Protein AF-A0A934HAX7-F1 (afdb_monomer)

Nearest PDB structures (foldseek):
  3m83-assembly1_F  TM=8.951E-01  e=2.750E-06  Thermotoga maritima
  5gma-assembly1_E  TM=8.912E-01  e=4.138E-06  Thermotoga maritima MSB8
  5gma-assembly1_D  TM=8.981E-01  e=5.434E-06  Thermotoga maritima MSB8
  3m81-assembly1_A  TM=9.028E-01  e=5.076E-06  Thermotoga maritima
  5jib-assembly1_A  TM=9.112E-01  e=6.666E-06  Thermotoga maritima MSB8

Structure (mmCIF, N/CA/C/O backbone):
data_AF-A0A934HAX7-F1
#
_entry.id   AF-A0A934HAX7-F1
#
loop_
_atom_site.group_PDB
_atom_site.id
_atom_site.type_symbol
_atom_site.label_atom_id
_atom_site.label_alt_id
_atom_site.label_comp_id
_atom_site.label_asym_id
_atom_site.label_entity_id
_atom_site.label_seq_id
_atom_site.pdbx_PDB_ins_code
_atom_site.Cartn_x
_atom_site.Cartn_y
_atom_site.Cartn_z
_atom_site.occupancy
_atom_site.B_iso_or_equiv
_atom_site.auth_seq_id
_atom_site.auth_comp_id
_atom_site.auth_asym_id
_atom_site.auth_atom_id
_atom_site.pdbx_PDB_model_num
ATOM 1 N N . MET A 1 1 ? -3.101 7.735 32.257 1.00 61.12 1 MET A N 1
ATOM 2 C CA . MET A 1 1 ? -4.503 8.176 32.103 1.00 61.12 1 MET A CA 1
ATOM 3 C C . MET A 1 1 ? -5.210 7.177 31.205 1.00 61.12 1 MET A C 1
ATOM 5 O O . MET A 1 1 ? -4.554 6.714 30.278 1.00 61.12 1 MET A O 1
ATOM 9 N N . PRO A 1 2 ? -6.465 6.794 31.480 1.00 80.88 2 PRO A N 1
ATOM 10 C CA . PRO A 1 2 ? -7.209 5.939 30.561 1.00 80.88 2 PRO A CA 1
ATOM 11 C C . PRO A 1 2 ? -7.458 6.684 29.242 1.00 80.88 2 PRO A C 1
ATOM 13 O O . PRO A 1 2 ? -7.735 7.883 29.253 1.00 80.88 2 PRO A O 1
ATOM 16 N N . PHE A 1 3 ? -7.321 5.978 28.122 1.00 84.12 3 PHE A N 1
ATOM 17 C CA . PHE A 1 3 ? -7.703 6.474 26.801 1.00 84.12 3 PHE A CA 1
ATOM 18 C C . PHE A 1 3 ? -9.226 6.352 26.664 1.00 84.12 3 PHE A C 1
ATOM 20 O O 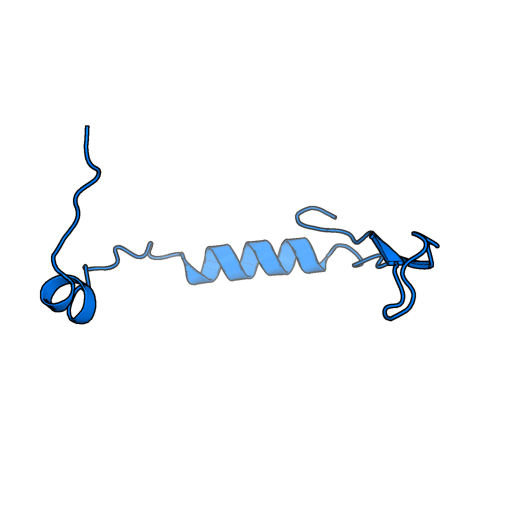. PHE A 1 3 ? -9.778 5.300 26.985 1.00 84.12 3 PHE A O 1
ATOM 27 N N . PHE A 1 4 ? -9.897 7.422 26.242 1.00 90.62 4 PHE A N 1
ATOM 28 C CA . PHE A 1 4 ? -11.345 7.466 26.042 1.00 90.62 4 PHE A CA 1
ATOM 29 C C . PHE A 1 4 ? -11.658 7.992 24.639 1.00 90.62 4 PHE A C 1
ATOM 31 O O . PHE A 1 4 ? -10.902 8.794 24.096 1.00 90.62 4 PHE A O 1
ATOM 38 N N . ASP A 1 5 ? -12.772 7.531 24.081 1.00 95.31 5 ASP A N 1
ATOM 39 C CA . ASP A 1 5 ? -13.294 7.898 22.763 1.00 95.31 5 ASP A CA 1
ATOM 40 C C . ASP A 1 5 ? -14.833 7.980 22.851 1.00 95.31 5 ASP A C 1
ATOM 42 O O . ASP A 1 5 ? -15.403 7.831 23.938 1.00 95.31 5 ASP A O 1
ATOM 46 N N . MET A 1 6 ? -15.502 8.206 21.722 1.00 95.56 6 MET A N 1
ATOM 47 C CA . MET A 1 6 ? -16.943 8.042 21.556 1.00 95.56 6 MET A CA 1
ATOM 48 C C . MET A 1 6 ? -17.403 6.638 21.984 1.00 95.56 6 MET A C 1
ATOM 50 O O . MET A 1 6 ? -16.666 5.651 21.902 1.00 95.56 6 MET A O 1
ATOM 54 N N . SER A 1 7 ?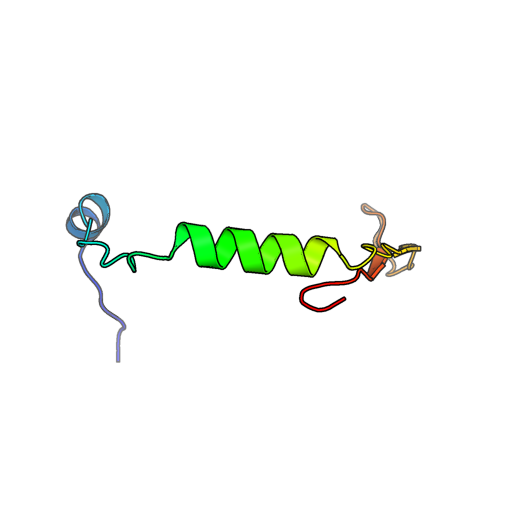 -18.654 6.534 22.425 1.00 96.12 7 SER A N 1
ATOM 55 C CA . SER A 1 7 ? -19.292 5.246 22.692 1.00 96.12 7 SER A CA 1
ATOM 56 C C . SER A 1 7 ? -19.426 4.408 21.414 1.00 96.12 7 SER A C 1
ATOM 58 O O . SER A 1 7 ? -19.386 4.918 20.295 1.00 96.12 7 SER A O 1
ATOM 60 N N . LEU A 1 8 ? -19.631 3.095 21.567 1.00 95.50 8 LEU A N 1
ATOM 61 C CA . LEU A 1 8 ? -19.827 2.190 20.430 1.00 95.50 8 LEU A CA 1
ATOM 62 C C . LEU A 1 8 ? -20.991 2.631 19.523 1.00 95.50 8 LEU A C 1
ATOM 64 O O . LEU A 1 8 ? -20.874 2.556 18.303 1.00 95.50 8 LEU A O 1
ATOM 68 N N . GLU A 1 9 ? -22.094 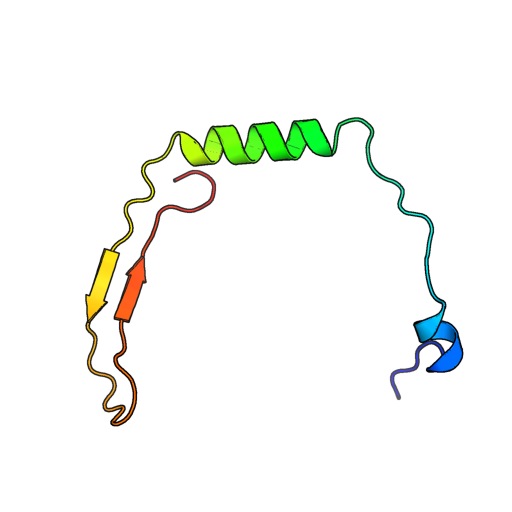3.094 20.113 1.00 97.44 9 GLU A N 1
ATOM 69 C CA . GLU A 1 9 ? -23.280 3.560 19.383 1.00 97.44 9 GLU A CA 1
ATOM 70 C C . GLU A 1 9 ? -22.982 4.830 18.568 1.00 97.44 9 GLU A C 1
ATOM 72 O O . GLU A 1 9 ? -23.356 4.941 17.397 1.00 97.44 9 GLU A O 1
ATOM 77 N N . GLU A 1 10 ? -22.224 5.761 19.149 1.00 97.00 10 GLU A N 1
ATOM 78 C CA . GLU A 1 10 ? -21.761 6.966 18.459 1.00 97.00 10 GLU A CA 1
ATOM 79 C C . GLU A 1 10 ? -20.789 6.614 17.320 1.00 97.00 10 GLU A C 1
ATOM 81 O O . GLU A 1 10 ? -20.963 7.093 16.201 1.00 97.00 10 GLU A O 1
ATOM 86 N N . LEU A 1 11 ? -19.828 5.709 17.545 1.00 97.38 11 LEU A N 1
ATOM 87 C CA . LEU A 1 11 ? -18.872 5.275 16.516 1.00 97.38 11 LEU A CA 1
ATOM 88 C C . LEU A 1 11 ? -19.541 4.570 15.330 1.00 97.38 11 LEU A C 1
ATOM 90 O O . LEU A 1 11 ? -19.107 4.745 14.193 1.00 97.38 11 LEU A O 1
ATOM 94 N N . GLN A 1 12 ? -20.607 3.800 15.559 1.00 97.81 12 GLN A N 1
ATOM 95 C CA . GLN A 1 12 ? -21.350 3.127 14.484 1.00 97.81 12 GLN A CA 1
ATOM 96 C C . GLN A 1 12 ? -22.016 4.107 13.511 1.00 97.81 12 GLN A C 1
ATOM 98 O O . GLN A 1 12 ? -22.191 3.784 12.335 1.00 97.81 12 GLN A O 1
ATOM 103 N N . SER A 1 13 ? -22.394 5.291 13.994 1.00 97.44 13 SER A N 1
ATOM 104 C CA . SER A 1 13 ? -23.051 6.331 13.194 1.00 97.44 13 SER A CA 1
ATOM 105 C C . SER A 1 13 ? -22.112 7.471 12.789 1.00 97.44 13 SER A C 1
ATOM 107 O O . SER A 1 13 ? -22.493 8.333 11.992 1.00 97.44 13 SER A O 1
ATOM 109 N N . TYR A 1 14 ? -20.875 7.471 13.291 1.00 97.12 14 TYR A N 1
ATOM 110 C CA . TYR A 1 14 ? -19.911 8.534 13.064 1.00 97.12 14 TYR A CA 1
ATOM 111 C C . TYR A 1 14 ? -19.495 8.625 11.590 1.00 97.12 14 TYR A C 1
ATOM 113 O O . TYR A 1 14 ? -18.810 7.762 11.039 1.00 97.12 14 TYR A O 1
ATOM 121 N N . LYS A 1 15 ? -19.904 9.718 10.940 1.00 97.31 15 LYS A N 1
ATOM 122 C CA . LYS A 1 15 ? -19.595 10.018 9.538 1.00 97.31 15 LYS A CA 1
ATOM 123 C C . LYS A 1 15 ? -19.281 11.509 9.378 1.00 97.31 15 LYS A C 1
ATOM 125 O O . LYS A 1 15 ? -20.161 12.279 8.985 1.00 97.31 15 LYS A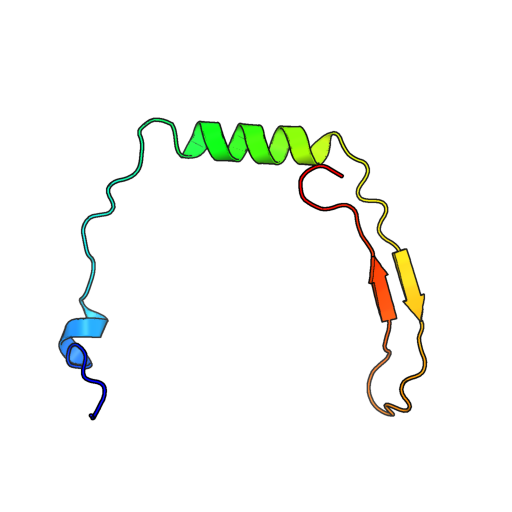 O 1
ATOM 130 N N . PRO A 1 16 ? -18.052 11.946 9.705 1.00 96.62 16 PRO A N 1
ATOM 131 C CA . PRO A 1 16 ? -17.676 13.345 9.572 1.00 96.62 16 PRO A CA 1
ATOM 132 C C . PRO A 1 16 ? -17.684 13.773 8.099 1.00 96.62 16 PRO A C 1
ATOM 134 O O . PRO A 1 16 ? -17.520 12.957 7.185 1.00 96.62 16 PRO A O 1
ATOM 137 N N . ALA A 1 17 ? -17.854 15.073 7.863 1.00 96.81 17 ALA A N 1
ATOM 138 C CA . ALA A 1 17 ? -17.672 15.640 6.533 1.00 96.81 17 ALA A CA 1
ATOM 139 C C . ALA A 1 17 ? -16.226 15.415 6.060 1.00 96.81 17 ALA A C 1
ATOM 141 O O . ALA A 1 17 ? -15.282 15.552 6.838 1.00 96.81 17 ALA A O 1
ATOM 142 N N . ARG A 1 18 ? -16.056 15.082 4.777 1.00 95.69 18 ARG A N 1
ATOM 143 C CA . ARG A 1 18 ? -14.742 14.881 4.156 1.00 95.69 18 ARG A CA 1
ATOM 144 C C . ARG A 1 18 ? -14.393 16.122 3.330 1.00 95.69 18 ARG A C 1
ATOM 146 O O . ARG A 1 18 ? -14.992 16.291 2.268 1.00 95.69 18 ARG A O 1
ATOM 153 N N . PRO A 1 19 ? -13.491 17.002 3.796 1.00 94.19 19 PRO A N 1
ATOM 154 C CA . PRO A 1 19 ? -12.994 18.1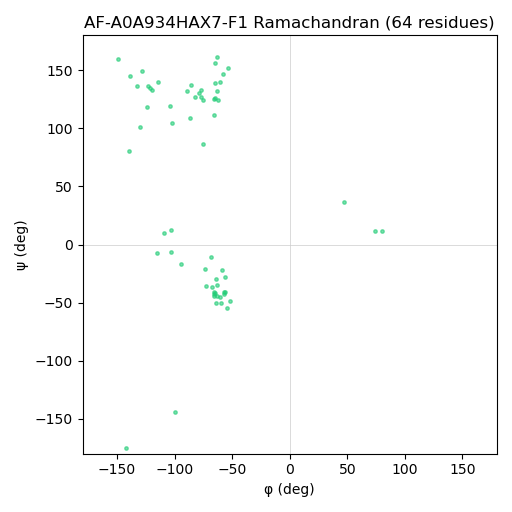03 2.982 1.00 94.19 19 PRO A CA 1
ATOM 155 C C . PRO A 1 19 ? -12.002 17.548 1.953 1.00 94.19 19 PRO A C 1
ATOM 157 O O . PRO A 1 19 ? -10.803 17.470 2.206 1.00 94.19 19 PRO A O 1
ATOM 160 N N . GLU A 1 20 ? -12.519 17.100 0.814 1.00 95.81 20 GLU A N 1
ATOM 161 C CA . GLU A 1 20 ? -11.701 16.610 -0.293 1.00 95.81 20 GLU A CA 1
ATOM 162 C C . GLU A 1 20 ? -11.196 17.794 -1.136 1.00 95.81 20 GLU A C 1
ATOM 164 O O . GLU A 1 20 ? -12.002 18.638 -1.544 1.00 95.81 20 GLU A O 1
ATOM 169 N N . PRO A 1 21 ? -9.877 17.906 -1.378 1.00 97.25 21 PRO A N 1
ATOM 170 C CA . PRO A 1 21 ? -9.336 18.899 -2.297 1.00 97.25 21 PRO A CA 1
ATOM 171 C C . PRO A 1 21 ? -9.919 18.750 -3.706 1.00 97.25 21 PRO A C 1
ATOM 173 O O . PRO A 1 21 ? -10.173 17.642 -4.170 1.00 97.25 21 PRO A O 1
ATOM 176 N N . HIS A 1 22 ? -10.084 19.870 -4.410 1.00 97.75 22 HIS A N 1
ATOM 177 C CA . HIS 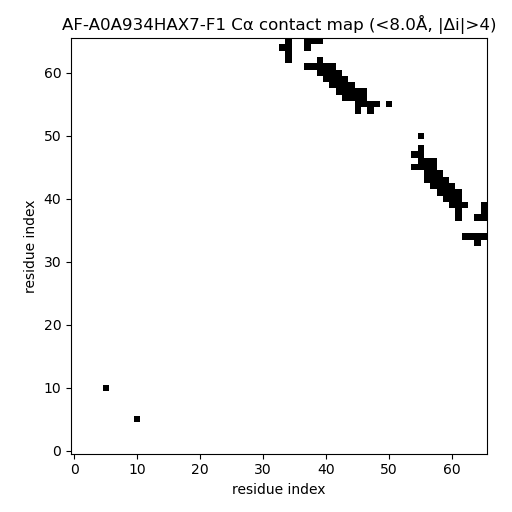A 1 22 ? -10.652 19.898 -5.765 1.00 97.75 22 HIS A CA 1
ATOM 178 C C . HIS A 1 22 ? -9.869 19.063 -6.796 1.00 97.75 22 HIS A C 1
ATOM 180 O O . HIS A 1 22 ? -10.413 18.692 -7.831 1.00 97.75 22 HIS A O 1
ATOM 186 N N . ASP A 1 23 ? -8.596 18.795 -6.525 1.00 98.00 23 ASP A N 1
ATOM 187 C CA . ASP A 1 23 ? -7.645 18.090 -7.375 1.00 98.00 23 ASP A CA 1
ATOM 188 C C . ASP A 1 23 ? -7.292 16.690 -6.853 1.00 98.00 23 ASP A C 1
ATOM 190 O O . ASP A 1 23 ? -6.384 16.060 -7.390 1.00 98.00 23 ASP A O 1
ATOM 194 N N . PHE A 1 24 ? -8.001 16.176 -5.841 1.00 98.31 24 PHE A N 1
ATOM 195 C CA . PHE A 1 24 ? -7.681 14.901 -5.191 1.00 98.31 24 PHE A CA 1
ATOM 196 C C . PHE A 1 24 ? -7.510 13.743 -6.188 1.00 98.31 24 PHE A C 1
ATOM 198 O O . PHE A 1 24 ? -6.504 13.031 -6.157 1.00 98.31 24 PHE A O 1
ATOM 205 N N . ASP A 1 25 ? -8.456 13.583 -7.116 1.00 98.50 25 ASP A N 1
ATOM 206 C CA . ASP A 1 25 ? -8.385 12.543 -8.145 1.00 98.50 25 ASP A CA 1
ATOM 207 C C . ASP A 1 25 ? -7.222 12.766 -9.117 1.00 98.50 25 ASP A C 1
ATOM 209 O O . ASP A 1 25 ? -6.514 11.823 -9.477 1.00 98.50 25 ASP A O 1
ATOM 213 N N . ALA A 1 26 ? -7.009 14.015 -9.539 1.00 98.62 26 ALA A N 1
ATOM 214 C CA . ALA A 1 26 ? -5.955 14.371 -10.485 1.00 98.62 26 ALA A CA 1
ATOM 215 C C . ALA A 1 26 ? -4.562 14.126 -9.887 1.00 98.62 26 ALA A C 1
ATOM 217 O O . ALA A 1 26 ? -3.696 13.568 -10.563 1.00 98.62 26 ALA A O 1
ATOM 218 N N . PHE A 1 27 ? -4.375 14.470 -8.610 1.00 98.44 27 PHE A N 1
ATOM 219 C CA . PHE A 1 27 ? -3.163 14.190 -7.849 1.00 98.44 27 PHE A CA 1
ATOM 220 C C . PHE A 1 27 ? -2.831 12.694 -7.884 1.00 98.44 27 PHE A C 1
ATOM 222 O O . PHE A 1 27 ? -1.759 12.312 -8.349 1.00 98.44 27 PHE A O 1
ATOM 229 N N . TRP A 1 28 ? -3.773 11.828 -7.494 1.00 98.44 28 TRP A N 1
ATOM 230 C CA . TRP A 1 28 ? -3.526 10.384 -7.459 1.00 98.44 28 TRP A CA 1
ATOM 231 C C . TRP A 1 28 ? -3.331 9.767 -8.842 1.00 98.44 28 TRP A C 1
ATOM 233 O O . TRP A 1 28 ? -2.500 8.871 -9.004 1.00 98.44 28 TRP A O 1
ATOM 243 N N . GLN A 1 29 ? -4.055 10.245 -9.855 1.00 98.69 29 GLN A N 1
ATOM 244 C CA . GLN A 1 29 ? -3.840 9.808 -11.233 1.00 98.69 29 GLN A CA 1
ATOM 245 C C . GLN A 1 29 ? -2.421 10.129 -11.704 1.00 98.69 29 GLN A C 1
ATOM 247 O O . GLN A 1 29 ? -1.764 9.255 -12.271 1.00 98.69 29 GLN A O 1
ATOM 252 N N . MET A 1 30 ? -1.937 11.342 -11.430 1.00 98.56 30 MET A N 1
ATOM 253 C CA . MET A 1 30 ? -0.584 11.773 -11.775 1.00 98.56 30 MET A CA 1
ATOM 254 C C . MET A 1 30 ? 0.473 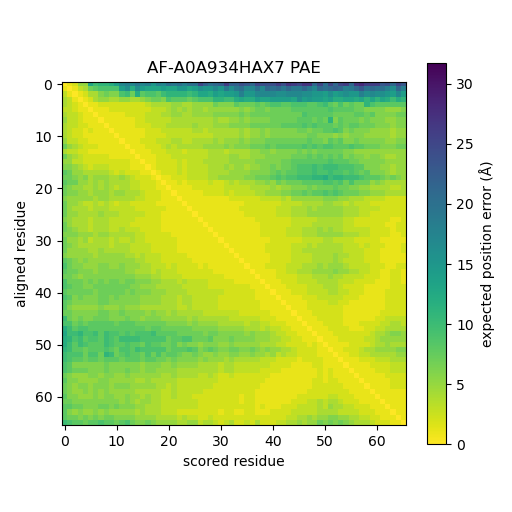10.958 -11.021 1.00 98.56 30 MET A C 1
ATOM 256 O O . MET A 1 30 ? 1.336 10.358 -11.656 1.00 98.56 30 MET A O 1
ATOM 260 N N . THR A 1 31 ? 0.354 10.830 -9.697 1.00 98.38 31 THR A N 1
ATOM 261 C CA . THR A 1 31 ? 1.293 10.060 -8.863 1.00 98.38 31 THR A CA 1
ATOM 262 C C . THR A 1 31 ? 1.418 8.602 -9.319 1.00 98.38 31 THR A C 1
ATOM 264 O O . THR A 1 31 ? 2.519 8.045 -9.398 1.00 9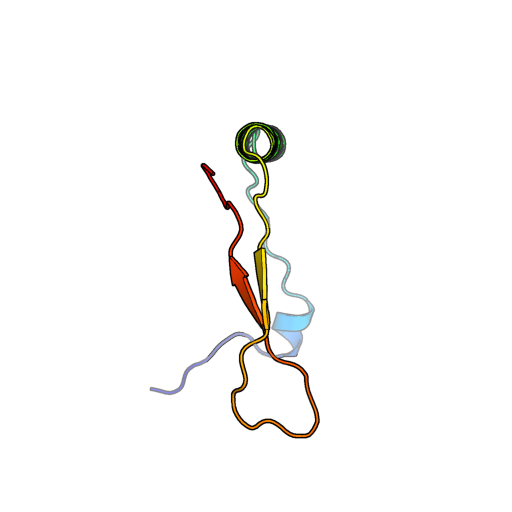8.38 31 THR A O 1
ATOM 267 N N . LEU A 1 32 ? 0.295 7.957 -9.654 1.00 98.25 32 LEU A N 1
ATOM 268 C CA . LEU A 1 32 ? 0.304 6.582 -10.158 1.00 98.25 32 LEU A CA 1
ATOM 269 C C . LEU A 1 32 ? 0.833 6.495 -11.592 1.00 98.25 32 LEU A C 1
ATOM 271 O O . LEU A 1 32 ? 1.492 5.512 -11.930 1.00 98.25 32 LEU A O 1
ATOM 275 N N . ALA A 1 33 ? 0.550 7.487 -12.439 1.00 98.38 33 ALA A N 1
ATOM 276 C CA . ALA A 1 33 ? 1.090 7.547 -13.793 1.00 98.38 33 ALA A CA 1
ATOM 277 C C . ALA A 1 33 ? 2.618 7.678 -13.779 1.00 98.38 33 ALA A C 1
ATOM 279 O O . ALA A 1 33 ? 3.275 6.938 -14.504 1.00 98.38 33 ALA A O 1
ATOM 280 N N . GLU A 1 34 ? 3.172 8.540 -12.926 1.00 98.25 34 GLU A N 1
ATOM 281 C CA . GLU A 1 34 ? 4.617 8.685 -12.705 1.00 98.25 34 GLU A CA 1
ATOM 282 C C . GLU A 1 34 ? 5.237 7.374 -12.219 1.00 98.25 34 GLU A C 1
ATOM 284 O O . GLU A 1 34 ? 6.166 6.860 -12.832 1.00 98.25 34 GLU A O 1
ATOM 289 N N . THR A 1 35 ? 4.656 6.759 -11.186 1.00 98.00 35 THR A N 1
ATOM 290 C CA . THR A 1 35 ? 5.141 5.472 -10.657 1.00 98.00 35 THR A CA 1
ATOM 291 C C . THR A 1 35 ? 5.175 4.386 -11.742 1.00 98.00 35 THR A C 1
ATOM 293 O O . THR A 1 35 ? 6.141 3.635 -11.841 1.00 98.00 35 THR A O 1
ATOM 296 N N . ARG A 1 36 ? 4.158 4.326 -12.614 1.00 97.19 36 ARG A N 1
ATOM 297 C CA . ARG A 1 36 ? 4.065 3.347 -13.717 1.00 97.19 36 ARG A CA 1
ATOM 298 C C . ARG A 1 36 ? 5.096 3.549 -14.831 1.00 97.19 36 ARG A C 1
ATOM 300 O O . ARG A 1 36 ? 5.219 2.669 -15.681 1.00 97.19 36 ARG A O 1
ATOM 307 N N . GLN A 1 37 ? 5.817 4.671 -14.851 1.00 97.94 37 GLN A N 1
ATOM 308 C CA . GLN A 1 37 ? 6.940 4.869 -15.773 1.00 97.94 37 GLN A CA 1
ATOM 309 C C . GLN A 1 37 ? 8.163 4.043 -15.362 1.00 97.94 37 GLN A C 1
ATOM 311 O O . GLN A 1 37 ? 9.017 3.753 -16.201 1.00 97.94 37 GLN A O 1
ATOM 316 N N . HIS A 1 38 ? 8.239 3.630 -14.096 1.00 97.62 38 HIS A N 1
ATOM 317 C CA . HIS A 1 38 ? 9.303 2.775 -13.599 1.00 97.62 38 HIS A CA 1
ATOM 318 C C . HIS A 1 38 ? 8.922 1.297 -13.776 1.00 97.62 38 HIS A C 1
ATOM 320 O O . HIS A 1 38 ? 7.810 0.892 -13.421 1.00 97.62 38 HIS A O 1
ATOM 326 N N . PRO A 1 39 ? 9.818 0.451 -14.317 1.00 97.44 39 PRO A N 1
ATOM 327 C CA . PRO A 1 39 ? 9.573 -0.983 -14.355 1.00 97.44 39 PRO A CA 1
ATOM 328 C C . PRO A 1 39 ? 9.494 -1.525 -12.925 1.00 97.44 39 PRO A C 1
ATOM 330 O O . PRO A 1 39 ? 10.377 -1.264 -12.113 1.00 97.44 39 PRO A O 1
ATOM 333 N N . LEU A 1 40 ? 8.467 -2.331 -12.635 1.00 97.62 40 LEU A N 1
ATOM 334 C CA . LEU A 1 40 ? 8.218 -2.867 -11.290 1.00 97.62 40 LEU A CA 1
ATOM 335 C C . LEU A 1 40 ? 9.419 -3.641 -10.716 1.00 97.62 40 LEU A C 1
ATOM 337 O O . LEU A 1 40 ? 9.572 -3.705 -9.503 1.00 97.62 40 LEU A O 1
ATOM 341 N N . ASN A 1 41 ? 10.260 -4.241 -11.571 1.00 97.56 41 ASN A N 1
ATOM 342 C CA . ASN A 1 41 ? 11.483 -4.955 -11.179 1.00 97.56 41 ASN A CA 1
ATOM 343 C C . ASN A 1 41 ? 11.281 -5.939 -10.011 1.00 97.56 41 ASN A C 1
ATOM 345 O O . ASN A 1 41 ? 12.153 -6.087 -9.154 1.00 97.56 41 ASN A O 1
ATOM 349 N N . ALA A 1 42 ? 10.119 -6.600 -9.971 1.00 98.00 42 ALA A N 1
ATOM 350 C CA . ALA A 1 42 ? 9.780 -7.513 -8.893 1.00 98.00 42 ALA A CA 1
ATOM 351 C C . ALA A 1 42 ? 10.707 -8.735 -8.909 1.00 98.00 42 ALA A C 1
ATOM 353 O O . ALA A 1 42 ? 10.825 -9.436 -9.917 1.00 98.00 42 ALA A O 1
ATOM 354 N N . ARG A 1 43 ? 11.347 -8.992 -7.772 1.00 98.44 43 ARG A N 1
ATOM 355 C CA . ARG A 1 43 ? 12.212 -10.141 -7.512 1.00 98.44 43 ARG A CA 1
ATOM 356 C C . ARG A 1 43 ? 11.681 -10.890 -6.305 1.00 98.44 43 ARG A C 1
ATOM 358 O O . ARG A 1 43 ? 11.318 -10.270 -5.311 1.00 98.44 43 ARG A O 1
ATOM 365 N N . PHE A 1 44 ? 11.656 -12.210 -6.426 1.00 98.50 44 PHE A N 1
ATOM 366 C CA . PHE A 1 44 ? 11.190 -13.128 -5.396 1.00 98.50 44 PHE A CA 1
ATOM 367 C C . PHE A 1 44 ? 12.262 -14.194 -5.212 1.00 98.50 44 PHE A C 1
ATOM 369 O O . PHE A 1 44 ? 12.384 -15.111 -6.026 1.00 98.50 44 PHE A O 1
ATOM 376 N N . GLU A 1 45 ? 13.059 -14.061 -4.163 1.00 98.50 45 GLU A N 1
ATOM 377 C CA . GLU A 1 45 ? 14.149 -14.982 -3.863 1.00 98.50 45 GLU A CA 1
ATOM 378 C C . GLU A 1 45 ? 13.716 -15.888 -2.722 1.00 98.50 45 GLU A C 1
ATOM 380 O O . GLU A 1 45 ? 13.376 -15.414 -1.643 1.00 98.50 45 GLU A O 1
ATOM 385 N N . ARG A 1 46 ? 13.671 -17.204 -2.950 1.00 97.19 46 ARG A N 1
ATOM 386 C CA . ARG A 1 46 ? 13.307 -18.147 -1.886 1.00 97.19 46 ARG A CA 1
ATOM 387 C C . ARG A 1 46 ? 14.379 -18.098 -0.799 1.00 97.19 46 ARG A C 1
ATOM 389 O O . ARG A 1 46 ? 15.547 -18.348 -1.084 1.00 97.19 46 ARG A O 1
ATOM 396 N N . VAL A 1 47 ? 13.964 -17.862 0.440 1.00 98.00 47 VAL A N 1
ATOM 397 C CA . VAL A 1 47 ? 14.847 -17.869 1.611 1.00 98.00 47 VAL A CA 1
ATOM 398 C C . VAL A 1 47 ? 14.365 -18.936 2.574 1.00 98.00 47 VAL A C 1
ATOM 400 O O . VAL A 1 47 ? 13.172 -19.020 2.853 1.00 98.00 47 VAL A O 1
ATOM 403 N N . ASP A 1 48 ? 15.275 -19.761 3.081 1.00 96.38 48 ASP A N 1
ATOM 404 C CA . ASP A 1 48 ? 14.955 -20.743 4.114 1.00 96.38 48 ASP A CA 1
ATOM 405 C C . ASP A 1 48 ? 15.065 -20.108 5.508 1.00 96.38 48 ASP A C 1
ATOM 407 O O . ASP A 1 48 ? 16.162 -19.827 5.991 1.00 96.38 48 ASP A O 1
ATOM 411 N N . PHE A 1 49 ? 13.918 -19.890 6.156 1.00 96.06 49 PHE A N 1
ATOM 412 C CA . PHE A 1 49 ? 13.826 -19.445 7.553 1.00 96.06 49 PHE A CA 1
ATOM 413 C C . PHE A 1 49 ? 13.458 -20.584 8.526 1.00 96.06 49 PHE A C 1
ATOM 415 O O . PHE A 1 49 ? 13.087 -20.329 9.671 1.00 96.06 49 PHE A O 1
ATOM 422 N N . GLY A 1 50 ? 13.519 -21.848 8.091 1.00 96.06 50 GLY A N 1
ATOM 423 C CA . GLY A 1 50 ? 13.204 -23.018 8.918 1.00 96.06 50 GLY A CA 1
ATOM 424 C C . GLY A 1 50 ? 11.709 -23.235 9.189 1.00 96.06 50 GLY A C 1
ATOM 425 O O . GLY A 1 50 ? 11.343 -24.049 10.045 1.00 96.06 50 GLY A O 1
ATOM 426 N N . LEU A 1 51 ? 10.828 -22.524 8.478 1.00 97.25 51 LEU A N 1
ATOM 427 C CA . LEU A 1 51 ? 9.381 -22.700 8.583 1.00 97.25 51 LEU A CA 1
ATOM 428 C C . LEU A 1 51 ? 8.941 -23.955 7.821 1.00 97.25 51 LEU A C 1
ATOM 430 O O . LEU A 1 51 ? 9.335 -24.188 6.686 1.00 97.25 51 LEU A O 1
ATOM 434 N N . LYS A 1 52 ? 8.106 -24.781 8.459 1.00 96.44 52 LYS A N 1
ATOM 435 C CA . LYS A 1 52 ? 7.731 -26.106 7.929 1.00 96.44 52 LYS A CA 1
ATOM 436 C C . LYS A 1 52 ? 6.432 -26.128 7.128 1.00 96.44 52 LYS A C 1
ATOM 438 O O . LYS A 1 52 ? 6.153 -27.117 6.462 1.00 96.44 52 LYS A O 1
ATOM 443 N N . LEU A 1 53 ? 5.612 -25.089 7.264 1.00 98.06 53 LEU A N 1
ATOM 444 C CA . LEU A 1 53 ? 4.253 -25.044 6.712 1.00 98.06 53 LEU A CA 1
ATOM 445 C C . LEU A 1 53 ? 4.076 -23.972 5.636 1.00 98.06 53 LEU A C 1
ATOM 447 O O . LEU A 1 53 ? 3.015 -23.903 5.025 1.00 98.06 53 LEU A O 1
ATOM 451 N N . VAL A 1 54 ? 5.084 -23.125 5.432 1.00 97.56 54 VAL A N 1
ATOM 452 C CA . VAL A 1 54 ? 5.034 -22.010 4.488 1.00 97.56 54 VAL A CA 1
ATOM 453 C C . VAL A 1 54 ? 6.351 -21.911 3.740 1.00 97.56 54 VAL A C 1
ATOM 455 O O . VAL A 1 54 ? 7.412 -22.156 4.313 1.00 97.56 54 VAL A O 1
ATOM 458 N N . ASP A 1 55 ? 6.269 -21.521 2.474 1.00 97.81 55 ASP A N 1
ATOM 459 C CA . ASP A 1 55 ? 7.427 -21.078 1.713 1.00 97.81 55 ASP A CA 1
ATOM 460 C C . ASP A 1 55 ? 7.658 -19.588 1.973 1.00 97.81 55 ASP A C 1
ATOM 462 O O . ASP A 1 55 ? 6.719 -18.788 1.989 1.00 97.81 55 ASP A O 1
ATOM 466 N N . THR A 1 56 ? 8.917 -19.212 2.167 1.00 98.06 56 THR A N 1
ATOM 467 C CA . THR A 1 56 ? 9.318 -17.831 2.434 1.00 98.06 56 THR A CA 1
ATOM 468 C C . THR A 1 56 ? 10.170 -17.273 1.308 1.00 98.06 56 THR A C 1
ATOM 470 O O . THR A 1 56 ? 11.036 -17.959 0.761 1.00 98.06 56 THR A O 1
ATOM 473 N N . TYR A 1 57 ? 9.918 -16.008 0.975 1.00 98.44 57 TYR A N 1
ATOM 474 C CA . TYR A 1 57 ? 10.604 -15.288 -0.088 1.00 98.44 57 TYR A CA 1
ATOM 475 C C . TYR A 1 57 ? 11.038 -13.914 0.414 1.00 98.44 57 TYR A C 1
ATOM 477 O O . TYR A 1 57 ? 10.250 -13.221 1.057 1.00 98.44 57 TYR A O 1
ATOM 485 N N . ASP A 1 58 ? 12.266 -13.528 0.092 1.00 98.38 58 ASP A N 1
ATOM 486 C CA . ASP A 1 58 ? 12.676 -12.131 0.088 1.00 98.38 58 ASP A CA 1
ATOM 487 C C . ASP A 1 58 ? 12.129 -11.470 -1.183 1.00 98.38 58 ASP A C 1
ATOM 489 O O . ASP A 1 58 ? 12.284 -11.996 -2.292 1.00 98.38 58 ASP A O 1
ATOM 493 N N . VAL A 1 59 ? 11.418 -10.357 -1.011 1.00 98.38 59 VAL A N 1
ATOM 494 C CA . VAL A 1 59 ? 10.669 -9.696 -2.080 1.00 98.38 59 VAL A CA 1
ATOM 495 C C . VAL A 1 59 ? 11.123 -8.256 -2.206 1.00 98.38 59 VAL A C 1
ATOM 497 O O . VAL A 1 59 ? 10.936 -7.447 -1.303 1.00 98.38 59 VAL A O 1
ATOM 500 N N . THR A 1 60 ? 11.662 -7.926 -3.375 1.00 98.31 60 THR A N 1
ATOM 501 C CA . THR A 1 60 ? 12.063 -6.562 -3.730 1.00 98.31 60 THR A CA 1
ATOM 502 C C . THR A 1 60 ? 11.322 -6.123 -4.983 1.00 98.31 60 THR A C 1
ATOM 504 O O . THR A 1 60 ? 11.279 -6.868 -5.957 1.00 98.31 60 THR A O 1
ATOM 507 N N . PHE A 1 61 ? 10.783 -4.908 -4.997 1.00 98.31 61 PHE A N 1
ATOM 508 C CA . PHE A 1 61 ? 10.188 -4.288 -6.182 1.00 98.31 61 PHE A CA 1
ATOM 509 C C . PHE A 1 61 ? 10.358 -2.763 -6.124 1.00 98.31 61 PHE A C 1
ATOM 511 O O . PHE A 1 61 ? 10.596 -2.206 -5.054 1.00 98.31 61 PHE A O 1
ATOM 518 N N . ALA A 1 62 ? 10.250 -2.112 -7.277 1.00 98.19 62 ALA A N 1
ATOM 519 C CA . ALA A 1 62 ? 10.314 -0.663 -7.436 1.00 98.19 62 ALA A CA 1
ATOM 520 C C . ALA A 1 62 ? 9.010 -0.003 -6.955 1.00 98.19 62 ALA A C 1
ATOM 522 O O . ALA A 1 62 ? 7.919 -0.376 -7.400 1.00 98.19 62 ALA A O 1
ATOM 523 N N . GLY A 1 63 ? 9.127 0.938 -6.019 1.00 95.44 63 GLY A N 1
ATOM 524 C CA . GLY A 1 63 ? 8.005 1.597 -5.352 1.00 95.44 63 GLY A CA 1
ATOM 525 C C . GLY A 1 63 ? 7.702 2.968 -5.956 1.00 95.44 63 GLY A C 1
ATOM 526 O O . GLY A 1 63 ? 7.819 3.181 -7.161 1.00 95.44 63 GLY A O 1
ATOM 527 N N . TYR A 1 64 ? 7.298 3.925 -5.118 1.00 96.88 64 TYR A N 1
ATOM 528 C CA . TYR A 1 64 ? 7.173 5.318 -5.550 1.00 96.88 64 TYR A CA 1
ATOM 529 C C . TYR A 1 64 ? 8.543 5.868 -5.976 1.00 96.88 64 TYR A C 1
ATOM 531 O O . TYR A 1 64 ? 9.483 5.854 -5.183 1.00 96.88 64 TYR A O 1
ATOM 539 N N . GLY A 1 65 ? 8.637 6.377 -7.207 1.00 94.75 65 GLY A N 1
ATOM 540 C CA . GLY A 1 65 ? 9.887 6.897 -7.773 1.00 94.75 65 GLY A CA 1
ATOM 541 C C . GLY A 1 65 ? 10.852 5.833 -8.314 1.00 94.75 65 GLY A C 1
ATOM 542 O O . GLY A 1 65 ? 11.992 6.174 -8.635 1.00 94.75 65 GLY A O 1
ATOM 543 N N . GLY A 1 66 ? 10.401 4.578 -8.444 1.00 93.06 66 GLY A N 1
ATOM 544 C CA . GLY A 1 66 ? 11.203 3.458 -8.948 1.00 93.06 66 GLY A CA 1
ATOM 545 C C . GLY A 1 66 ? 11.942 2.692 -7.863 1.00 93.06 66 GLY A C 1
ATOM 546 O O . GLY A 1 66 ? 12.956 2.058 -8.229 1.00 93.06 66 GLY A O 1
#

Foldseek 3Di:
DDDDDDDPVCVVVDDDDDPQDPCNVVVVVVQVVQQVVDDQPWDWAFDDPPDDPDTDTDIDTRDRVD

Solvent-accessible surface area (backbone atoms only — not comparable to full-atom values): 4424 Å² total; per-residue (Å²): 131,88,89,83,77,77,54,73,73,54,57,77,68,66,72,79,87,77,90,71,62,97,52,5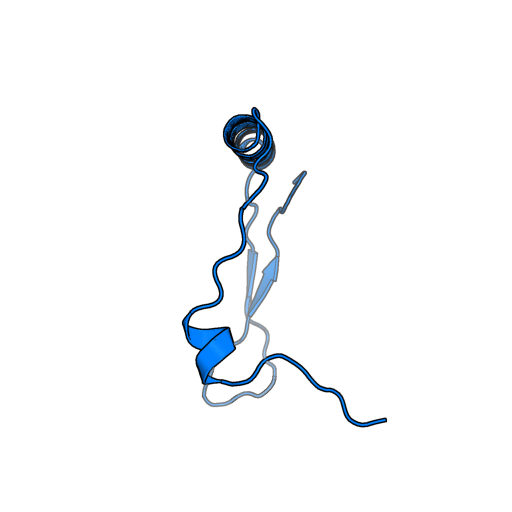3,68,59,52,53,54,49,56,50,52,58,28,65,73,36,72,49,70,72,43,77,44,79,46,90,82,84,61,91,88,56,91,46,62,51,74,47,60,38,51,88,88,67

Sequence (66 aa):
MPFFDMSLEELQSYKPARPEPHDFDAFWQMTLAETRQHPLNARFERVDFGLKLVDTYDVTFAGYGG

pLDDT: mean 96.23, std 5.24, range [61.12, 98.69]

Secondary structure (DSSP, 8-state):
-------HHHHHH--------TTHHHHHHHHHHHHTTS----EEEE---S-SSS--EEEE---TT-

Radius of gyration: 21.52 Å; Cα contacts (8 Å, |Δi|>4): 44; chains: 1; bounding box: 38×46×48 Å

Mean predicted aligned error: 4.47 Å